Protein AF-A0A0F9FI92-F1 (afdb_monomer_lite)

Organism: NCBI:txid412755

Foldseek 3Di:
DDVVVVVQQVVLCVVQVGGLVVLVVVCAQSHPRHRADEPDPVQVVVCNVRVHHPVRVCVVPPD

Sequence (63 aa):
MNDLQNFKDALATSLYDMTTKEAIEQNVCIQCKQLPTFYSEAGKAEYQITALCEPCFDGITQE

pLDDT: mean 90.45, std 8.41, range [50.69, 96.62]

Secondary structure (DSSP, 8-state):
--HHHHHHHHHHHHHHSS-HHHHHHTT--TTT-SPP--SSHHHHHHHHHH---HHHHHHHH--

Structure (mmCIF, N/CA/C/O backbone):
data_AF-A0A0F9FI92-F1
#
_entry.id   AF-A0A0F9FI92-F1
#
loop_
_atom_site.group_PDB
_atom_site.id
_atom_site.type_symbol
_atom_site.label_atom_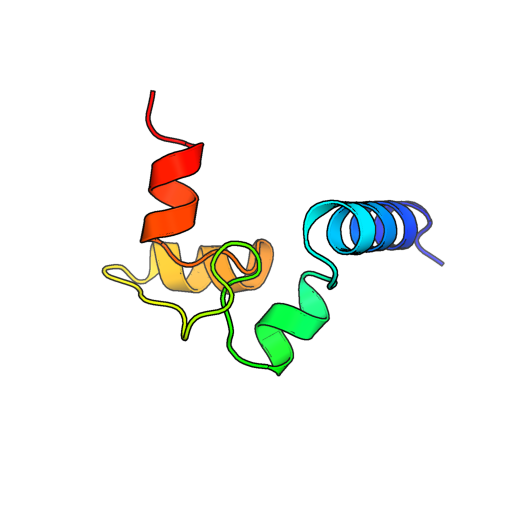id
_atom_site.label_alt_id
_atom_site.label_comp_id
_atom_site.label_asym_id
_atom_site.label_entity_id
_atom_site.label_seq_id
_atom_site.pdbx_PDB_ins_code
_atom_site.Cartn_x
_atom_site.Cartn_y
_atom_site.Cartn_z
_atom_site.occupancy
_atom_site.B_iso_or_equiv
_atom_site.auth_seq_id
_atom_site.auth_comp_id
_atom_site.auth_asym_id
_atom_site.auth_atom_id
_atom_site.pdbx_PDB_model_num
ATOM 1 N N . MET A 1 1 ? -11.210 20.043 13.374 1.00 50.69 1 MET A N 1
ATOM 2 C CA . MET A 1 1 ? -11.178 18.619 12.971 1.00 50.69 1 MET A CA 1
ATOM 3 C C . MET A 1 1 ? -11.447 18.599 11.479 1.00 50.69 1 MET A C 1
ATOM 5 O O . MET A 1 1 ? -12.307 19.346 11.050 1.00 50.69 1 MET A O 1
ATOM 9 N N . ASN A 1 2 ? -10.620 17.915 10.690 1.00 74.81 2 ASN A N 1
ATOM 10 C CA . ASN A 1 2 ? -10.581 18.106 9.239 1.00 74.81 2 ASN A CA 1
ATOM 11 C C . ASN A 1 2 ? -11.637 17.208 8.569 1.00 74.81 2 ASN A C 1
ATOM 13 O O . ASN A 1 2 ? -11.349 16.053 8.268 1.00 74.81 2 ASN A O 1
ATOM 17 N N . ASP A 1 3 ? -12.857 17.716 8.368 1.00 84.06 3 ASP A N 1
ATOM 18 C CA . ASP A 1 3 ? -13.999 16.962 7.810 1.00 84.06 3 ASP A CA 1
ATOM 19 C C . ASP A 1 3 ? -13.683 16.279 6.468 1.00 84.06 3 ASP A C 1
ATOM 21 O O . ASP A 1 3 ? -14.162 15.182 6.185 1.00 84.06 3 ASP A O 1
ATOM 25 N N . LEU A 1 4 ? -12.795 16.886 5.675 1.00 83.38 4 LEU A N 1
ATOM 26 C CA . LEU A 1 4 ? -12.298 16.320 4.423 1.00 83.38 4 LEU A CA 1
ATOM 27 C C . LEU A 1 4 ? -11.557 14.989 4.622 1.00 83.38 4 LEU A C 1
ATOM 29 O O . LEU A 1 4 ? -11.685 14.091 3.793 1.00 83.38 4 LEU A O 1
ATOM 33 N N . GLN A 1 5 ? -10.784 14.854 5.703 1.00 80.62 5 GLN A N 1
ATOM 34 C CA . GLN A 1 5 ? -10.038 13.626 5.971 1.00 80.62 5 GLN A CA 1
ATOM 35 C C . GLN A 1 5 ? -10.990 12.496 6.366 1.00 80.62 5 GLN A C 1
ATOM 37 O O . GLN A 1 5 ? -10.902 11.410 5.808 1.00 80.62 5 GLN A O 1
ATOM 42 N N . ASN A 1 6 ? -11.970 12.788 7.225 1.00 84.19 6 ASN A N 1
ATOM 43 C CA . ASN A 1 6 ? -12.999 11.818 7.606 1.00 84.19 6 ASN A CA 1
ATOM 44 C C . ASN A 1 6 ? -13.792 11.323 6.389 1.00 84.19 6 ASN A C 1
ATOM 46 O O . ASN A 1 6 ? -14.120 10.144 6.302 1.00 84.19 6 ASN A O 1
ATOM 50 N N . PHE A 1 7 ? -14.082 12.212 5.434 1.00 86.31 7 PHE A N 1
ATOM 51 C CA . PHE A 1 7 ? -14.763 11.834 4.198 1.00 86.31 7 PHE A CA 1
ATOM 52 C C . PHE A 1 7 ? -13.900 10.926 3.311 1.00 86.31 7 PHE A C 1
ATOM 54 O O . PHE A 1 7 ? -14.391 9.919 2.804 1.00 86.31 7 PHE A O 1
ATOM 61 N N . LYS A 1 8 ? -12.609 11.243 3.153 1.00 84.38 8 LYS A N 1
ATOM 62 C CA . LYS A 1 8 ? -11.661 10.393 2.415 1.00 84.38 8 LYS A CA 1
ATOM 63 C C . LYS A 1 8 ? -11.518 9.011 3.049 1.00 84.38 8 LYS A C 1
ATOM 65 O O . LYS A 1 8 ? -11.547 8.018 2.330 1.00 84.38 8 LYS A O 1
ATOM 70 N N . ASP A 1 9 ? -11.410 8.957 4.371 1.00 85.44 9 ASP A N 1
ATOM 71 C CA . ASP A 1 9 ? -11.279 7.703 5.108 1.00 85.44 9 ASP A CA 1
ATOM 72 C C . ASP A 1 9 ? -12.563 6.868 4.989 1.00 85.44 9 ASP A C 1
ATOM 74 O O . ASP A 1 9 ? -12.493 5.680 4.694 1.00 85.44 9 ASP A O 1
ATOM 78 N N . ALA A 1 10 ? -13.744 7.491 5.099 1.00 87.81 10 ALA A N 1
ATOM 79 C CA . ALA A 1 10 ? -15.022 6.807 4.896 1.00 87.81 10 ALA A CA 1
ATOM 80 C C . ALA A 1 10 ? -15.172 6.238 3.473 1.00 87.81 10 ALA A C 1
ATOM 82 O O . ALA A 1 10 ? -15.675 5.127 3.305 1.00 87.81 10 ALA A O 1
ATOM 83 N N . LEU A 1 11 ? -14.715 6.970 2.450 1.00 87.44 11 LEU A N 1
ATOM 84 C CA . LEU A 1 11 ? -14.691 6.477 1.072 1.00 87.44 11 LEU A CA 1
ATOM 85 C C . LEU A 1 11 ? -13.725 5.302 0.902 1.00 87.44 11 LEU A C 1
ATOM 87 O O . LEU A 1 11 ? -14.094 4.305 0.287 1.00 87.44 11 LEU A O 1
ATOM 91 N N . ALA A 1 12 ? -12.514 5.403 1.453 1.00 87.19 12 ALA A N 1
ATOM 92 C CA . ALA A 1 12 ? -11.526 4.330 1.392 1.00 87.19 12 ALA A CA 1
ATOM 93 C C . ALA A 1 12 ? -12.059 3.055 2.059 1.00 87.19 12 ALA A C 1
ATOM 95 O O . ALA A 1 12 ? -12.047 1.992 1.439 1.00 87.19 12 ALA A O 1
ATOM 96 N N . THR A 1 13 ? -12.641 3.178 3.254 1.00 88.00 13 THR A N 1
ATOM 97 C CA . THR A 1 13 ? -13.292 2.061 3.944 1.00 88.00 13 THR A CA 1
ATOM 98 C C . THR A 1 13 ? -14.460 1.497 3.140 1.00 88.00 13 THR A C 1
ATOM 100 O O . THR A 1 13 ? -14.618 0.286 3.076 1.00 88.00 13 THR A O 1
ATOM 103 N N . SER A 1 14 ? -15.267 2.335 2.484 1.00 89.19 14 SER A N 1
ATOM 104 C CA . SER A 1 14 ? -16.401 1.853 1.684 1.00 89.19 14 SER A CA 1
ATOM 105 C C . SER A 1 14 ? -15.991 1.149 0.387 1.00 89.19 14 SER A C 1
ATOM 107 O O . SER A 1 14 ? -16.763 0.329 -0.106 1.00 89.19 14 SER A O 1
ATOM 109 N N . LEU A 1 15 ? -14.853 1.507 -0.211 1.00 88.44 15 LEU A N 1
ATOM 110 C CA . LEU A 1 15 ? -14.392 0.939 -1.484 1.00 88.44 15 LEU A CA 1
ATOM 111 C C . LEU A 1 15 ? -13.476 -0.268 -1.290 1.00 88.44 15 LEU A C 1
ATOM 113 O O . LEU A 1 15 ? -13.480 -1.181 -2.110 1.00 88.44 15 LEU A O 1
ATOM 117 N N . TYR A 1 16 ? -12.683 -0.249 -0.222 1.00 87.38 16 TYR A N 1
ATOM 118 C CA . TYR A 1 16 ? -11.594 -1.191 -0.009 1.00 87.38 16 TYR A CA 1
ATOM 119 C C . TYR A 1 16 ? -11.674 -1.900 1.346 1.00 87.38 16 TYR A C 1
ATOM 121 O O . TYR A 1 16 ? -10.720 -2.576 1.712 1.00 87.38 16 TYR A O 1
ATOM 129 N N . ASP A 1 17 ? -12.741 -1.730 2.128 1.00 91.44 17 ASP A N 1
ATOM 130 C CA . ASP A 1 17 ? -12.899 -2.303 3.479 1.00 91.44 17 ASP A CA 1
ATOM 131 C C . ASP A 1 17 ? -11.813 -1.881 4.491 1.00 91.44 17 ASP A C 1
ATOM 133 O O . ASP A 1 17 ? -11.700 -2.456 5.572 1.00 91.44 17 ASP A O 1
ATOM 137 N N . MET A 1 18 ? -10.991 -0.880 4.159 1.00 92.19 18 MET A N 1
ATOM 138 C CA . MET A 1 18 ? -9.987 -0.310 5.057 1.00 92.19 18 MET A CA 1
ATOM 139 C C . MET A 1 18 ? -9.608 1.110 4.639 1.00 92.19 18 MET A C 1
ATOM 141 O O . MET A 1 18 ? -9.735 1.485 3.473 1.00 92.19 18 MET A O 1
ATOM 145 N N . THR A 1 19 ? -9.072 1.882 5.575 1.00 92.56 19 THR A N 1
ATOM 146 C CA . THR A 1 19 ? -8.501 3.201 5.294 1.00 92.56 19 THR A CA 1
ATOM 147 C C . THR A 1 19 ? -7.084 3.103 4.726 1.00 92.56 19 THR A C 1
ATOM 149 O O . THR A 1 19 ? -6.360 2.123 4.924 1.00 92.56 19 THR 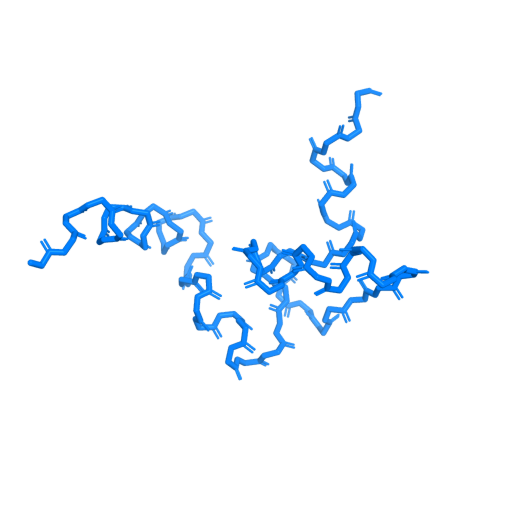A O 1
ATOM 152 N N . THR A 1 20 ? -6.637 4.172 4.064 1.00 91.94 20 THR A N 1
ATOM 153 C CA . THR A 1 20 ? -5.257 4.321 3.568 1.00 91.94 20 THR A CA 1
ATOM 154 C C . THR A 1 20 ? -4.235 4.171 4.690 1.00 91.94 20 THR A C 1
ATOM 156 O O . THR A 1 20 ? -3.194 3.542 4.520 1.00 91.94 20 THR A O 1
ATOM 159 N N . LYS A 1 21 ? -4.556 4.715 5.868 1.00 91.69 21 LYS A N 1
ATOM 160 C CA . LYS A 1 21 ? -3.695 4.645 7.046 1.00 91.69 21 LYS A CA 1
ATOM 161 C C . LYS A 1 21 ? -3.542 3.209 7.549 1.00 91.69 21 LYS A C 1
ATOM 163 O O . LYS A 1 21 ? -2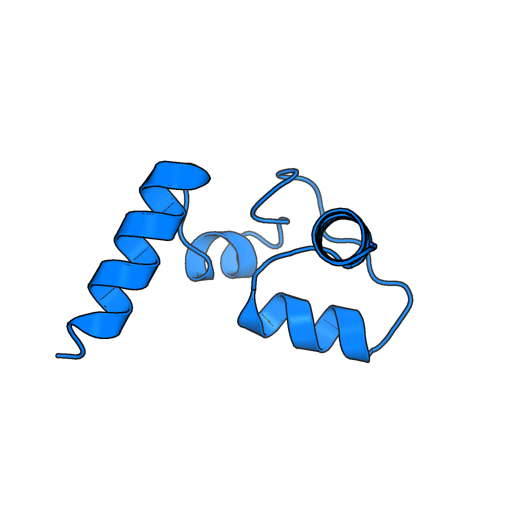.419 2.777 7.786 1.00 91.69 21 LYS A O 1
ATOM 168 N N . GLU A 1 22 ? -4.642 2.466 7.660 1.00 92.06 22 GLU A N 1
ATOM 169 C CA . GLU A 1 22 ? -4.605 1.062 8.086 1.00 92.06 22 GLU A CA 1
ATOM 170 C C . GLU A 1 22 ? -3.800 0.192 7.116 1.00 92.06 22 GLU A C 1
ATOM 172 O O . GLU A 1 22 ? -3.051 -0.679 7.552 1.00 92.06 22 GLU A O 1
ATOM 177 N N . ALA A 1 23 ? -3.918 0.442 5.809 1.00 94.31 23 ALA A N 1
ATOM 178 C CA . ALA A 1 23 ? -3.167 -0.289 4.792 1.00 94.31 23 ALA A CA 1
ATOM 179 C C . ALA A 1 23 ? -1.650 -0.064 4.933 1.00 94.31 23 ALA A C 1
ATOM 181 O O . ALA A 1 23 ? -0.874 -1.023 4.929 1.00 94.31 23 ALA A O 1
ATOM 182 N N . ILE A 1 24 ? -1.231 1.187 5.161 1.00 94.50 24 ILE A N 1
ATOM 183 C CA . ILE A 1 24 ? 0.177 1.538 5.399 1.00 94.50 24 ILE A CA 1
ATOM 184 C C . ILE A 1 24 ? 0.690 0.917 6.704 1.00 94.50 24 ILE A C 1
ATOM 186 O O . ILE A 1 24 ? 1.772 0.329 6.703 1.00 94.50 24 ILE A O 1
ATOM 190 N N . GLU A 1 25 ? -0.081 0.997 7.796 1.00 94.44 25 GLU A N 1
ATOM 191 C CA . GLU A 1 25 ? 0.287 0.416 9.099 1.00 94.44 25 GLU A CA 1
ATOM 192 C C . GLU A 1 25 ? 0.432 -1.112 9.039 1.00 94.44 25 GLU A C 1
ATOM 194 O O . GLU A 1 25 ? 1.337 -1.671 9.659 1.00 94.44 25 GLU A O 1
ATOM 199 N N . GLN A 1 26 ? -0.414 -1.789 8.258 1.00 94.94 26 GLN A N 1
ATOM 200 C CA . GLN A 1 26 ? -0.342 -3.239 8.042 1.00 94.94 26 GLN A CA 1
ATOM 201 C C . GLN A 1 26 ? 0.673 -3.643 6.962 1.00 94.94 26 GLN A C 1
ATOM 203 O O . GLN A 1 26 ? 0.908 -4.834 6.761 1.00 94.94 26 GLN A O 1
ATOM 208 N N . ASN A 1 27 ? 1.296 -2.670 6.290 1.00 95.12 27 ASN A N 1
ATOM 209 C CA . ASN A 1 27 ? 2.204 -2.875 5.167 1.00 95.12 27 ASN A CA 1
ATOM 210 C C . ASN A 1 27 ? 1.582 -3.739 4.052 1.00 95.12 27 ASN A C 1
ATOM 212 O O . ASN A 1 27 ? 2.184 -4.710 3.589 1.00 95.12 27 ASN A O 1
ATOM 216 N N . VAL A 1 28 ? 0.358 -3.392 3.644 1.00 96.62 28 VAL A N 1
ATOM 217 C CA . VAL A 1 28 ? -0.387 -4.048 2.561 1.00 96.62 28 VAL A CA 1
ATOM 218 C C . VAL A 1 28 ? -0.894 -3.023 1.552 1.00 96.62 28 VAL A C 1
ATOM 220 O O . VAL A 1 28 ? -1.219 -1.890 1.891 1.00 96.62 28 VAL A O 1
ATOM 223 N N . CYS A 1 29 ? -1.018 -3.431 0.291 1.00 96.31 29 CYS A N 1
ATOM 224 C CA . CYS A 1 29 ? -1.694 -2.622 -0.717 1.00 96.31 29 CYS A CA 1
ATOM 225 C C . CYS A 1 29 ? -3.198 -2.540 -0.418 1.00 96.31 29 CYS A C 1
ATOM 227 O O . CYS A 1 29 ? -3.859 -3.571 -0.272 1.00 96.31 29 CYS A O 1
ATOM 229 N N . ILE A 1 30 ? -3.758 -1.330 -0.404 1.00 95.50 30 ILE A N 1
ATOM 230 C CA . ILE A 1 30 ? -5.186 -1.107 -0.156 1.00 95.50 30 ILE A CA 1
ATOM 231 C C . ILE A 1 30 ? -6.078 -1.770 -1.216 1.00 95.50 30 ILE A C 1
ATOM 233 O O . ILE A 1 30 ? -7.180 -2.193 -0.885 1.00 95.50 30 ILE A O 1
ATOM 237 N N . GLN A 1 31 ? -5.592 -1.938 -2.448 1.00 94.25 31 GLN A N 1
ATOM 238 C CA . GLN A 1 31 ? -6.341 -2.557 -3.545 1.00 94.25 31 GLN A CA 1
ATOM 239 C C . GLN A 1 31 ? -6.226 -4.087 -3.545 1.00 94.25 31 GLN A C 1
ATOM 241 O O . GLN A 1 31 ? -7.227 -4.789 -3.452 1.00 94.25 31 GLN A O 1
ATOM 246 N N . CYS A 1 32 ? -5.008 -4.631 -3.648 1.00 94.94 32 CYS A N 1
ATOM 247 C CA . CYS A 1 32 ? -4.813 -6.079 -3.811 1.00 94.94 32 CYS A CA 1
ATOM 248 C C . CYS A 1 32 ? -4.627 -6.852 -2.498 1.00 94.94 32 CYS A C 1
ATOM 250 O O . CYS A 1 32 ? -4.571 -8.080 -2.529 1.00 94.94 32 CYS A O 1
ATOM 252 N N . LYS A 1 33 ? -4.514 -6.159 -1.356 1.00 94.69 33 LYS A N 1
ATOM 253 C CA . LYS A 1 33 ? -4.322 -6.734 -0.009 1.00 94.69 33 LYS A CA 1
ATOM 254 C C . LYS A 1 33 ? -3.068 -7.601 0.159 1.00 94.69 33 LYS A C 1
ATOM 256 O O . LYS A 1 33 ? -2.957 -8.349 1.126 1.00 94.69 33 LYS A O 1
ATOM 261 N N . GLN A 1 34 ? -2.115 -7.505 -0.766 1.00 95.88 34 GLN A N 1
ATOM 262 C CA . GLN A 1 34 ? -0.829 -8.199 -0.698 1.00 95.88 34 GLN A CA 1
ATOM 263 C C . GLN A 1 34 ? 0.275 -7.273 -0.187 1.00 95.88 34 GLN A C 1
ATOM 265 O O . GLN A 1 34 ? 0.109 -6.050 -0.157 1.00 95.88 34 GLN A O 1
ATOM 270 N N . LEU A 1 35 ? 1.420 -7.865 0.172 1.00 96.19 35 LEU A N 1
ATOM 271 C CA . LEU A 1 35 ? 2.635 -7.118 0.486 1.00 96.19 35 LEU A CA 1
ATOM 272 C C . LEU A 1 35 ? 2.976 -6.197 -0.701 1.00 96.19 35 LEU A C 1
ATOM 274 O O . LEU A 1 35 ? 3.051 -6.671 -1.841 1.00 96.19 35 LEU A O 1
ATOM 278 N N . PRO A 1 36 ? 3.149 -4.889 -0.474 1.00 95.56 36 PRO A N 1
ATOM 279 C CA . PRO A 1 36 ? 3.286 -3.951 -1.562 1.00 95.56 36 PRO A CA 1
ATOM 280 C C . PRO A 1 36 ? 4.630 -4.150 -2.267 1.00 95.56 36 PRO A C 1
ATOM 282 O O . PRO A 1 36 ? 5.675 -4.331 -1.645 1.00 95.56 36 PRO A O 1
ATOM 285 N N . THR A 1 37 ? 4.574 -4.151 -3.595 1.00 96.44 37 THR A N 1
ATOM 286 C CA . THR A 1 37 ? 5.737 -4.281 -4.475 1.00 96.44 37 THR A CA 1
ATOM 287 C C . THR A 1 37 ? 6.038 -2.931 -5.112 1.00 96.44 37 THR A C 1
ATOM 289 O O . THR A 1 37 ? 5.115 -2.236 -5.541 1.00 96.44 37 THR A O 1
ATOM 292 N N . PHE A 1 38 ? 7.324 -2.592 -5.180 1.00 95.88 38 PHE A N 1
ATOM 293 C CA . PHE A 1 38 ? 7.836 -1.357 -5.771 1.00 95.88 38 PHE A CA 1
ATOM 294 C C . PHE A 1 38 ? 9.025 -1.691 -6.672 1.00 95.88 38 PHE A C 1
ATOM 296 O O . PHE A 1 38 ? 9.875 -2.504 -6.299 1.00 95.88 38 PHE A O 1
ATOM 303 N N . TYR A 1 39 ? 9.088 -1.067 -7.840 1.00 94.19 39 TYR A N 1
ATOM 304 C CA . TYR A 1 39 ? 10.232 -1.075 -8.752 1.00 94.19 39 TYR A CA 1
ATOM 305 C C . TYR A 1 39 ? 10.922 0.291 -8.830 1.00 94.19 39 TYR A C 1
ATOM 307 O O . TYR A 1 39 ? 12.006 0.380 -9.409 1.00 94.19 39 TYR A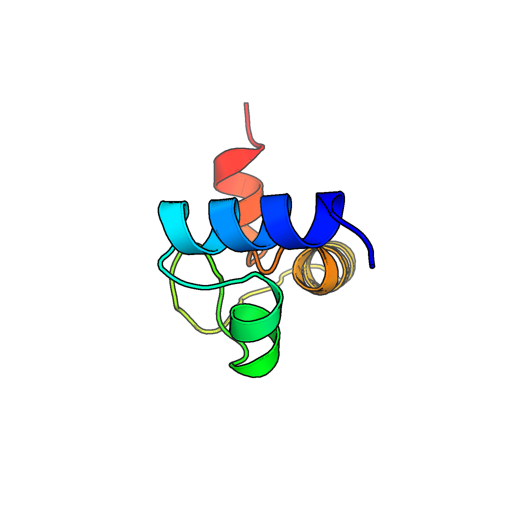 O 1
ATOM 315 N N . SER A 1 40 ? 10.356 1.338 -8.216 1.00 94.31 40 SER A N 1
ATOM 316 C CA . SER A 1 40 ? 11.001 2.645 -8.099 1.00 94.31 40 SER A CA 1
ATOM 317 C C . SER A 1 40 ? 10.824 3.289 -6.718 1.00 94.31 40 SER A C 1
ATOM 319 O O . SER A 1 40 ? 9.900 2.993 -5.957 1.00 94.31 40 SER A O 1
ATOM 321 N N . GLU A 1 41 ? 11.707 4.238 -6.400 1.00 95.25 41 GLU A N 1
ATOM 322 C CA . GLU A 1 41 ? 11.564 5.073 -5.200 1.00 95.25 41 GLU A CA 1
ATOM 323 C C . GLU A 1 41 ? 10.328 5.984 -5.284 1.00 95.25 41 GLU A C 1
ATOM 325 O O . GLU A 1 41 ? 9.730 6.305 -4.257 1.00 95.25 41 GLU A O 1
ATOM 330 N N . ALA A 1 42 ? 9.913 6.365 -6.499 1.00 94.25 42 ALA A N 1
ATOM 331 C CA . ALA A 1 42 ? 8.702 7.148 -6.717 1.00 94.25 42 ALA A CA 1
ATOM 332 C C . ALA A 1 42 ? 7.451 6.343 -6.337 1.00 94.25 42 ALA A C 1
ATOM 334 O O . ALA A 1 42 ? 6.615 6.852 -5.597 1.00 94.25 42 ALA A O 1
ATOM 335 N N . GLY A 1 43 ? 7.366 5.070 -6.734 1.00 93.88 43 GLY A N 1
ATOM 336 C CA . GLY A 1 43 ? 6.266 4.187 -6.337 1.00 93.88 43 GLY A CA 1
ATOM 337 C C . GLY A 1 43 ? 6.202 3.948 -4.832 1.00 93.88 43 GLY A C 1
ATOM 338 O O . GLY A 1 43 ? 5.126 3.937 -4.235 1.00 93.88 43 GLY A O 1
ATOM 339 N N . LYS A 1 44 ? 7.364 3.832 -4.181 1.00 94.75 44 LYS A N 1
ATOM 340 C CA . LYS A 1 44 ? 7.433 3.726 -2.719 1.00 94.75 44 LYS A CA 1
ATOM 341 C C . LYS A 1 44 ? 6.954 5.001 -2.019 1.00 94.75 44 LYS A C 1
ATOM 343 O O . LYS A 1 44 ? 6.288 4.906 -0.988 1.00 94.75 44 LYS A O 1
ATOM 348 N N . ALA A 1 45 ? 7.280 6.177 -2.559 1.00 95.38 45 ALA A N 1
ATOM 349 C CA . ALA A 1 45 ? 6.771 7.451 -2.057 1.00 95.38 45 ALA A CA 1
ATOM 350 C C . ALA A 1 45 ? 5.255 7.575 -2.279 1.00 95.38 45 ALA A C 1
ATOM 352 O O . ALA A 1 45 ? 4.535 7.949 -1.354 1.00 95.38 45 ALA A O 1
ATOM 353 N N . GLU A 1 46 ? 4.764 7.180 -3.455 1.00 93.75 46 GLU A N 1
ATOM 354 C CA . GLU A 1 46 ? 3.339 7.204 -3.795 1.00 93.75 46 GLU A CA 1
ATOM 355 C C . GLU A 1 46 ? 2.520 6.289 -2.879 1.00 93.75 46 GLU A C 1
ATOM 357 O O . GLU A 1 46 ? 1.445 6.666 -2.415 1.00 93.75 46 GLU A O 1
ATOM 362 N N . TYR A 1 47 ? 3.052 5.121 -2.517 1.00 95.06 47 TYR A N 1
ATOM 363 C CA . TYR A 1 47 ? 2.416 4.227 -1.550 1.00 95.06 47 TYR A CA 1
ATOM 364 C C . TYR A 1 47 ? 2.208 4.872 -0.176 1.00 95.06 47 TYR A C 1
ATOM 366 O O . TYR A 1 47 ? 1.187 4.629 0.462 1.00 95.06 47 TYR A O 1
ATOM 374 N N . GLN A 1 48 ? 3.113 5.744 0.278 1.00 94.06 48 GLN A N 1
ATOM 375 C CA . GLN A 1 48 ? 2.923 6.473 1.542 1.00 94.06 48 GLN A CA 1
ATOM 376 C C . GLN A 1 48 ? 1.775 7.497 1.471 1.00 94.06 48 GLN A C 1
ATOM 378 O O . GLN A 1 48 ? 1.329 7.991 2.505 1.00 94.06 48 GLN A O 1
ATOM 383 N N . ILE A 1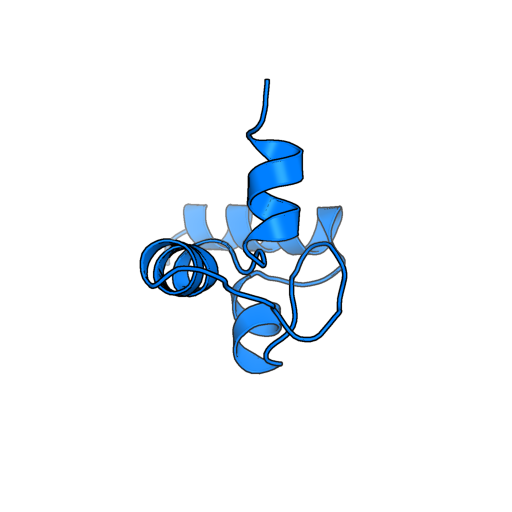 49 ? 1.294 7.815 0.266 1.00 92.06 49 ILE A N 1
ATOM 384 C CA . ILE A 1 49 ? 0.205 8.763 0.016 1.00 92.06 49 ILE A CA 1
ATOM 385 C C . ILE A 1 49 ? -1.107 8.017 -0.266 1.00 92.06 49 ILE A C 1
ATOM 387 O O . ILE A 1 49 ? -2.160 8.390 0.254 1.00 92.06 49 ILE A O 1
ATOM 391 N N . THR A 1 50 ? -1.051 6.964 -1.084 1.00 92.38 50 THR A N 1
ATOM 392 C CA . THR A 1 50 ? -2.229 6.282 -1.648 1.00 92.38 50 THR A CA 1
ATOM 393 C C . THR A 1 50 ? -2.470 4.884 -1.092 1.00 92.38 50 THR A C 1
ATOM 395 O O . THR A 1 50 ? -3.541 4.325 -1.317 1.00 92.38 50 THR A O 1
ATOM 398 N N . ALA A 1 51 ? -1.496 4.307 -0.384 1.00 95.75 51 ALA A N 1
ATOM 399 C CA . ALA A 1 51 ? -1.455 2.898 0.007 1.00 95.75 51 ALA A CA 1
ATOM 400 C C . ALA A 1 51 ? -1.587 1.901 -1.161 1.00 95.75 51 ALA A C 1
ATOM 402 O O . ALA A 1 51 ? -1.905 0.730 -0.945 1.00 95.75 51 ALA A O 1
ATOM 403 N N . LEU A 1 52 ? -1.337 2.324 -2.403 1.00 95.69 52 LEU A N 1
ATOM 404 C CA . LEU A 1 52 ? -1.316 1.445 -3.570 1.00 95.69 52 LEU A CA 1
ATOM 405 C C . LEU A 1 52 ? 0.106 0.960 -3.837 1.00 95.69 52 LEU A C 1
ATOM 407 O O . LEU A 1 52 ? 1.050 1.746 -3.835 1.00 95.69 52 LEU A O 1
ATOM 411 N N . CYS A 1 53 ? 0.274 -0.341 -4.072 1.00 96.62 53 CYS A N 1
ATOM 412 C CA . CYS A 1 53 ? 1.530 -0.823 -4.631 1.00 96.62 53 CYS A CA 1
ATOM 413 C C . CYS A 1 53 ? 1.677 -0.338 -6.073 1.00 96.62 53 CYS A C 1
ATOM 415 O O . CYS A 1 53 ? 0.679 -0.143 -6.770 1.00 96.62 53 CYS A O 1
ATOM 417 N N . GLU A 1 54 ? 2.920 -0.191 -6.521 1.00 95.31 54 GLU A N 1
ATOM 418 C CA . GLU A 1 54 ? 3.234 0.387 -7.830 1.00 95.31 54 GLU A CA 1
ATOM 419 C C . GLU A 1 54 ? 2.508 -0.331 -8.988 1.00 95.31 54 GLU A C 1
ATOM 421 O O . GLU A 1 54 ? 1.862 0.349 -9.776 1.00 95.31 54 GLU A O 1
ATOM 426 N N . PRO A 1 55 ? 2.414 -1.681 -9.028 1.00 95.38 55 PRO A N 1
ATOM 427 C CA . PRO A 1 55 ? 1.629 -2.371 -10.057 1.00 95.38 55 PRO A CA 1
ATOM 428 C C . PRO A 1 55 ? 0.124 -2.059 -10.041 1.00 95.38 55 PRO A C 1
ATOM 430 O O . PRO A 1 55 ? -0.514 -2.036 -11.090 1.00 95.38 55 PRO A O 1
ATOM 433 N N . CYS A 1 56 ? -0.471 -1.869 -8.856 1.00 95.00 56 CYS A N 1
ATOM 434 C CA . CYS A 1 56 ? -1.894 -1.531 -8.747 1.00 95.00 56 CYS A CA 1
ATOM 435 C C . CYS A 1 56 ? -2.151 -0.080 -9.139 1.00 95.00 56 CYS A C 1
ATOM 437 O O . CYS A 1 56 ? -3.173 0.200 -9.754 1.00 95.00 56 CYS A O 1
ATOM 439 N N . PHE A 1 57 ? -1.239 0.821 -8.773 1.00 94.50 57 PHE A N 1
ATOM 440 C CA . PHE A 1 57 ? -1.296 2.211 -9.197 1.00 94.50 57 PHE A CA 1
ATOM 441 C C . PHE A 1 57 ? -1.216 2.302 -10.724 1.00 94.50 57 PHE A C 1
ATOM 443 O O . PHE A 1 57 ? -2.138 2.824 -11.346 1.00 94.50 57 PHE A O 1
ATOM 450 N N . ASP A 1 58 ? -0.206 1.670 -11.323 1.00 93.06 58 ASP A N 1
ATOM 451 C CA . ASP A 1 58 ? -0.029 1.631 -12.773 1.00 93.06 58 ASP A CA 1
ATOM 452 C C . ASP A 1 58 ? -1.245 1.041 -13.485 1.00 93.06 58 ASP A C 1
ATOM 454 O O . ASP A 1 58 ? -1.709 1.609 -14.465 1.00 93.06 58 ASP A O 1
ATOM 458 N N . GLY A 1 59 ? -1.825 -0.047 -12.971 1.00 93.50 59 GLY A N 1
ATOM 459 C CA . GLY A 1 59 ? -3.032 -0.635 -13.559 1.00 93.50 59 GLY A CA 1
ATOM 460 C C . GLY A 1 59 ? -4.271 0.273 -13.524 1.00 93.50 59 GLY A C 1
ATOM 461 O O . GLY A 1 59 ? -5.204 0.041 -14.288 1.00 93.50 59 GLY A O 1
ATOM 462 N N . ILE A 1 60 ? -4.303 1.284 -12.649 1.00 90.12 60 ILE A N 1
ATOM 463 C CA . ILE A 1 60 ? -5.382 2.283 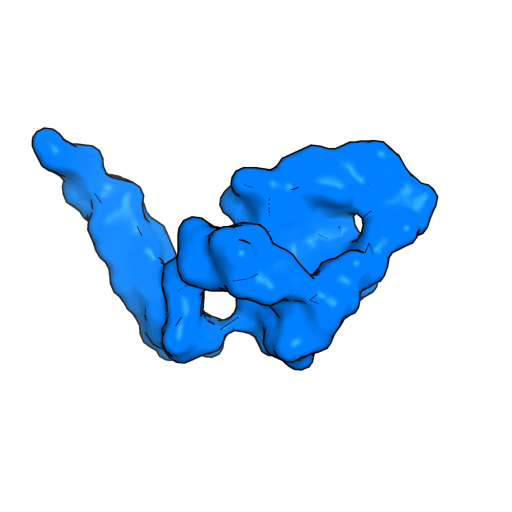-12.574 1.00 90.12 60 ILE A CA 1
ATOM 464 C C . ILE A 1 60 ? -5.075 3.486 -13.473 1.00 90.12 60 ILE A C 1
ATOM 466 O O . ILE A 1 60 ? -5.993 4.060 -14.056 1.00 90.12 60 ILE A O 1
ATOM 470 N N . THR A 1 61 ? -3.807 3.899 -13.548 1.00 86.56 61 THR A N 1
ATOM 471 C CA . THR A 1 61 ? -3.391 5.135 -14.228 1.00 86.56 61 THR A CA 1
ATOM 472 C C . THR A 1 61 ? -2.890 4.933 -15.654 1.00 86.56 61 THR A C 1
ATOM 474 O O . THR A 1 61 ? -2.667 5.921 -16.348 1.00 86.56 61 THR A O 1
ATOM 477 N N . GLN A 1 62 ? -2.669 3.693 -16.091 1.00 76.00 62 GLN A N 1
ATOM 478 C CA . GLN A 1 62 ? -2.341 3.398 -17.483 1.00 76.00 62 GLN A CA 1
ATOM 479 C C . GLN A 1 62 ? -3.597 3.514 -18.356 1.00 76.00 62 GLN A C 1
ATOM 481 O O . GLN A 1 62 ? -4.584 2.809 -18.146 1.00 76.00 62 GLN A O 1
ATOM 486 N N . GLU A 1 63 ? -3.526 4.434 -19.320 1.00 54.75 63 GLU A N 1
ATOM 487 C CA . GLU A 1 63 ? -4.471 4.631 -20.429 1.00 54.75 63 GLU A CA 1
ATOM 488 C C . GLU A 1 63 ? -4.224 3.630 -21.567 1.00 54.75 63 GLU A C 1
ATOM 490 O O . GLU A 1 63 ? -3.036 3.379 -21.888 1.00 54.75 63 GLU A O 1
#

Radius of gyration: 11.75 Å; chains: 1; bounding box: 28×27×33 Å